Protein AF-A0A1Q5AF19-F1 (afdb_monomer_lite)

Secondary structure (DSSP, 8-state):
------SHHHHHHHHHHHHHHHHHHHHSGGGTSS---PPPHHHHHHHHHHHHTT--TTSPPPPP-

Radius of gyration: 14.9 Å; chains: 1; bounding box: 36×19×45 Å

Sequence (65 aa):
MKDVAPATHGVLRGLDMLVGDLQRVIEYPKLGFAVEQEIPEDVHAAYERLIRAGFTSRLLPPPPR

pLDDT: mean 86.71, std 18.07, range [37.94, 98.31]

Structure (mmCIF, N/CA/C/O backbone):
data_AF-A0A1Q5AF19-F1
#
_entry.id   AF-A0A1Q5AF19-F1
#
loop_
_atom_site.group_PDB
_atom_site.id
_atom_site.type_symbol
_atom_site.label_atom_id
_atom_site.label_alt_id
_atom_site.label_comp_id
_atom_site.label_asym_id
_atom_site.label_entity_id
_atom_site.label_seq_id
_atom_site.pdbx_PDB_ins_code
_atom_site.Cartn_x
_atom_site.Cartn_y
_atom_site.Cartn_z
_atom_site.occupancy
_atom_site.B_iso_or_equiv
_atom_site.auth_seq_id
_atom_site.auth_comp_id
_atom_site.auth_asym_id
_atom_site.auth_atom_id
_atom_site.pdbx_PDB_model_num
ATOM 1 N N . MET A 1 1 ? 23.952 6.715 -32.749 1.00 37.94 1 MET A N 1
ATOM 2 C CA . MET A 1 1 ? 23.083 5.766 -32.025 1.00 37.94 1 MET A CA 1
ATOM 3 C C . MET A 1 1 ? 22.783 6.324 -30.644 1.00 37.94 1 MET A C 1
ATOM 5 O O . MET A 1 1 ? 23.598 6.200 -29.743 1.00 37.94 1 MET A O 1
ATOM 9 N N . LYS A 1 2 ? 21.661 7.030 -30.503 1.00 39.44 2 LYS A N 1
ATOM 10 C CA . LYS A 1 2 ? 20.978 7.178 -29.217 1.00 39.44 2 LYS A CA 1
ATOM 11 C C . LYS A 1 2 ? 19.671 6.437 -29.428 1.00 39.44 2 LYS A C 1
ATOM 13 O O . LYS A 1 2 ? 18.799 6.960 -30.117 1.00 39.44 2 LYS A O 1
ATOM 18 N N . ASP A 1 3 ? 19.612 5.196 -28.967 1.00 42.94 3 ASP A N 1
ATOM 19 C CA . ASP A 1 3 ? 18.395 4.403 -29.057 1.00 42.94 3 ASP A CA 1
ATOM 20 C C . ASP A 1 3 ? 17.340 5.062 -28.173 1.00 42.94 3 ASP A C 1
ATOM 22 O O . ASP A 1 3 ? 17.425 5.083 -26.945 1.00 42.94 3 ASP A O 1
ATOM 26 N N . VAL A 1 4 ? 16.368 5.683 -28.832 1.00 50.16 4 VAL A N 1
ATOM 27 C CA . VAL A 1 4 ? 15.131 6.129 -28.209 1.00 50.16 4 VAL A CA 1
ATOM 28 C C . VAL A 1 4 ? 14.336 4.862 -27.912 1.00 50.16 4 VAL A C 1
ATOM 30 O O . VAL A 1 4 ? 13.761 4.258 -28.814 1.00 50.16 4 VAL A O 1
ATOM 33 N N . ALA A 1 5 ? 14.333 4.433 -26.650 1.00 54.31 5 ALA A N 1
ATOM 34 C CA . ALA A 1 5 ? 13.454 3.364 -26.196 1.00 54.31 5 ALA A CA 1
ATOM 35 C C . ALA A 1 5 ? 11.979 3.793 -26.384 1.00 54.31 5 ALA A C 1
ATOM 37 O O . ALA A 1 5 ? 11.609 4.909 -26.003 1.00 54.31 5 ALA A O 1
ATOM 38 N N . PRO A 1 6 ? 11.119 2.942 -26.969 1.00 42.22 6 PRO A N 1
ATOM 39 C CA . PRO A 1 6 ? 9.802 3.351 -27.441 1.00 42.22 6 PRO A CA 1
ATOM 40 C C . PRO A 1 6 ? 8.806 3.423 -26.278 1.00 42.22 6 PRO A C 1
ATOM 42 O O . PRO A 1 6 ? 8.531 2.397 -25.678 1.00 42.22 6 PRO A O 1
ATOM 45 N N . ALA A 1 7 ? 8.271 4.612 -25.969 1.00 50.91 7 ALA A N 1
ATOM 46 C CA . ALA A 1 7 ? 6.989 4.913 -25.288 1.00 50.91 7 ALA A CA 1
ATOM 47 C C . ALA A 1 7 ? 6.550 4.157 -23.994 1.00 50.91 7 ALA A C 1
ATOM 49 O O . ALA A 1 7 ? 5.535 4.513 -23.401 1.00 50.91 7 ALA A O 1
ATOM 50 N N . THR A 1 8 ? 7.292 3.178 -23.480 1.00 55.03 8 THR A N 1
ATOM 51 C CA . THR A 1 8 ? 6.946 2.334 -22.317 1.00 55.03 8 THR A CA 1
ATOM 52 C C . THR A 1 8 ? 7.287 2.976 -20.971 1.00 55.03 8 THR A C 1
ATOM 54 O O . THR A 1 8 ? 6.810 2.532 -19.929 1.00 55.03 8 THR A O 1
ATOM 57 N N . HIS A 1 9 ? 8.051 4.072 -20.970 1.00 55.66 9 HIS A N 1
ATOM 58 C CA . HIS A 1 9 ? 8.541 4.731 -19.754 1.00 55.66 9 HIS A CA 1
ATOM 59 C C . HIS A 1 9 ? 7.453 5.458 -18.943 1.00 55.66 9 HIS A C 1
ATOM 61 O O . HIS A 1 9 ? 7.630 5.657 -17.743 1.00 55.66 9 HIS A O 1
ATOM 67 N N . GLY A 1 10 ? 6.348 5.876 -19.571 1.00 58.78 10 GLY A N 1
ATOM 68 C CA . GLY A 1 10 ? 5.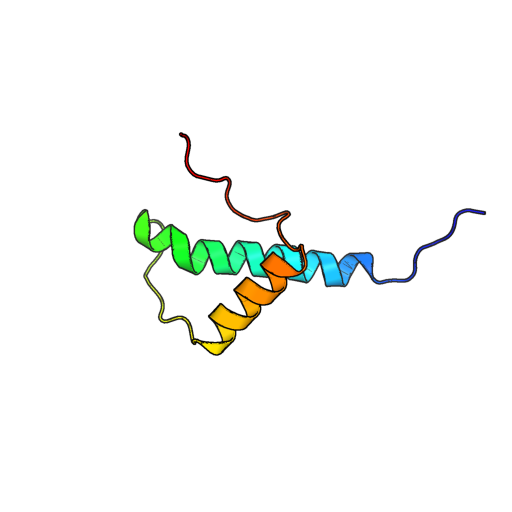257 6.586 -18.889 1.00 58.78 10 GLY A CA 1
ATOM 69 C C . GLY A 1 10 ? 4.252 5.650 -18.212 1.00 58.78 10 GLY A C 1
ATOM 70 O O . GLY A 1 10 ? 3.863 5.881 -17.072 1.00 58.78 10 GLY A O 1
ATOM 71 N N . VAL A 1 11 ? 3.876 4.561 -18.891 1.00 61.03 11 VAL A N 1
ATOM 72 C CA . VAL A 1 11 ? 2.841 3.622 -18.421 1.00 61.03 11 VAL A CA 1
ATOM 73 C C . VAL A 1 11 ? 3.340 2.779 -17.247 1.00 61.03 11 VAL A C 1
ATOM 75 O O . VAL A 1 11 ? 2.634 2.637 -16.252 1.00 61.03 11 VAL A O 1
ATOM 78 N N . LEU A 1 12 ? 4.583 2.289 -17.311 1.00 70.31 12 LEU A N 1
ATOM 79 C CA . LEU A 1 12 ? 5.180 1.517 -16.215 1.00 70.31 12 LEU A CA 1
ATOM 80 C C . LEU A 1 12 ? 5.338 2.364 -14.939 1.00 70.31 12 LEU A C 1
ATOM 82 O O . LEU A 1 12 ? 5.043 1.881 -13.851 1.00 70.31 12 LEU A O 1
ATOM 86 N N . ARG A 1 13 ? 5.667 3.661 -15.071 1.00 75.06 13 ARG A N 1
ATOM 87 C CA . ARG A 1 13 ? 5.681 4.603 -13.933 1.00 75.06 13 ARG A CA 1
ATOM 88 C C . ARG A 1 13 ? 4.300 4.800 -13.311 1.00 75.06 13 ARG A C 1
ATOM 90 O O . ARG A 1 13 ? 4.213 5.042 -12.112 1.00 75.06 13 ARG A O 1
ATOM 97 N N . GLY A 1 14 ? 3.238 4.717 -14.112 1.00 88.12 14 GLY A N 1
ATOM 98 C CA . GLY A 1 14 ? 1.864 4.747 -13.617 1.00 88.12 14 GLY A CA 1
ATOM 99 C C . GLY A 1 14 ? 1.584 3.588 -12.664 1.00 88.12 14 GLY A C 1
ATOM 100 O O . GLY A 1 14 ? 1.049 3.807 -11.582 1.00 88.12 14 GLY A O 1
ATOM 101 N N . LEU A 1 15 ? 2.023 2.379 -13.022 1.00 92.88 15 LEU A N 1
ATOM 102 C CA . LEU A 1 15 ? 1.841 1.191 -12.186 1.00 92.88 15 LEU A CA 1
ATOM 103 C C . LEU A 1 15 ? 2.607 1.290 -10.864 1.00 92.88 15 LEU A C 1
ATOM 105 O O . LEU A 1 15 ? 2.034 0.991 -9.822 1.00 92.88 15 LEU A O 1
ATOM 109 N N . ASP A 1 16 ? 3.848 1.786 -10.878 1.00 93.38 16 ASP A N 1
ATOM 110 C CA . ASP A 1 16 ? 4.590 2.062 -9.640 1.00 93.38 16 ASP A CA 1
ATOM 111 C C . ASP A 1 16 ? 3.832 3.023 -8.709 1.00 93.38 16 ASP A C 1
ATOM 113 O O . ASP A 1 16 ? 3.778 2.805 -7.499 1.00 93.38 16 ASP A O 1
ATOM 117 N N . MET A 1 17 ? 3.231 4.088 -9.253 1.00 94.50 17 MET A N 1
ATOM 118 C CA . MET A 1 17 ? 2.440 5.027 -8.451 1.00 94.50 17 MET A CA 1
ATOM 119 C C . MET A 1 17 ? 1.192 4.363 -7.866 1.00 94.50 17 MET A C 1
ATOM 121 O O . MET A 1 17 ? 0.986 4.465 -6.660 1.00 94.50 17 MET A O 1
ATOM 125 N N . LEU A 1 18 ? 0.432 3.623 -8.682 1.00 96.12 18 LEU A N 1
ATOM 126 C CA . LEU A 1 18 ? -0.786 2.931 -8.246 1.00 96.12 18 LEU A CA 1
ATOM 127 C C . LEU A 1 18 ? -0.510 1.891 -7.153 1.00 96.12 18 LEU A C 1
ATOM 129 O O . LEU A 1 18 ? -1.274 1.798 -6.196 1.00 96.12 18 LEU A O 1
ATOM 133 N N . VAL A 1 19 ? 0.592 1.142 -7.256 1.00 97.50 19 VAL A N 1
ATOM 134 C CA . VAL A 1 19 ? 1.002 0.184 -6.217 1.00 97.50 19 VAL A CA 1
ATOM 135 C C . VAL A 1 19 ? 1.287 0.911 -4.901 1.00 97.50 19 VAL A C 1
ATOM 137 O O . VAL A 1 19 ? 0.783 0.513 -3.852 1.00 97.50 19 VAL A O 1
ATOM 140 N N . GLY A 1 20 ? 2.048 2.008 -4.944 1.00 97.19 20 GLY A N 1
ATOM 141 C CA . GLY A 1 20 ? 2.319 2.805 -3.748 1.00 97.19 20 GLY A CA 1
ATOM 142 C C . GLY A 1 20 ? 1.062 3.452 -3.154 1.00 97.19 20 GLY A C 1
ATOM 143 O O . GLY A 1 20 ? 0.924 3.508 -1.933 1.00 97.19 20 GLY A O 1
ATOM 144 N N . ASP A 1 21 ? 0.148 3.946 -3.992 1.00 97.19 21 ASP A N 1
ATOM 145 C CA . ASP A 1 21 ? -1.116 4.546 -3.549 1.00 97.19 21 ASP A CA 1
ATOM 146 C C . ASP A 1 21 ? -2.002 3.512 -2.851 1.00 97.19 21 ASP A C 1
ATOM 148 O O . ASP A 1 21 ? -2.478 3.764 -1.744 1.00 97.19 21 ASP A O 1
ATOM 152 N N . LEU A 1 22 ? -2.152 2.322 -3.437 1.00 98.06 22 LEU A N 1
ATOM 153 C CA . LEU A 1 22 ? -2.933 1.240 -2.841 1.00 98.06 22 LEU A CA 1
ATOM 154 C C . LEU A 1 22 ? -2.327 0.753 -1.518 1.00 98.06 22 LEU A C 1
ATOM 156 O O . LEU A 1 22 ? -3.063 0.532 -0.559 1.00 98.06 22 LEU A O 1
ATOM 160 N N . GLN A 1 23 ? -0.997 0.680 -1.406 1.00 98.00 23 GLN A N 1
ATOM 161 C CA . GLN A 1 23 ? -0.364 0.381 -0.120 1.00 98.00 23 GLN A CA 1
ATOM 162 C C . GLN A 1 23 ? -0.736 1.415 0.953 1.00 98.00 23 GLN A C 1
ATOM 164 O O . GLN A 1 23 ? -0.971 1.049 2.100 1.00 98.00 23 GLN A O 1
ATOM 169 N N . ARG A 1 24 ? -0.829 2.706 0.610 1.00 97.94 24 ARG A N 1
ATOM 170 C CA . ARG A 1 24 ? -1.247 3.740 1.571 1.00 97.94 24 ARG A CA 1
ATOM 171 C C . ARG A 1 24 ? -2.708 3.596 1.974 1.00 97.94 24 ARG A C 1
ATOM 173 O O . ARG A 1 24 ? -2.999 3.787 3.147 1.00 97.94 24 ARG A O 1
ATOM 180 N N . VAL A 1 25 ? -3.599 3.206 1.061 1.00 97.81 25 VAL A N 1
ATOM 181 C CA . VAL A 1 25 ? -4.997 2.884 1.410 1.00 97.81 25 VAL A CA 1
ATOM 182 C C . VAL A 1 25 ? -5.058 1.774 2.469 1.00 97.81 25 VAL A C 1
ATOM 184 O O . VAL A 1 25 ? -5.887 1.851 3.368 1.00 97.81 25 VAL A O 1
ATOM 187 N N . ILE A 1 26 ? -4.147 0.796 2.412 1.00 97.12 26 ILE A N 1
ATOM 188 C CA . ILE A 1 26 ? -4.061 -0.314 3.376 1.00 97.12 26 ILE A CA 1
ATOM 189 C C . ILE A 1 26 ? -3.395 0.109 4.696 1.00 97.12 26 ILE A C 1
ATOM 191 O O . ILE A 1 26 ? -3.862 -0.240 5.779 1.00 97.12 26 ILE A O 1
ATOM 195 N N . GLU A 1 27 ? -2.271 0.827 4.634 1.00 97.00 27 GLU A N 1
ATOM 196 C CA . GLU A 1 27 ? -1.423 1.070 5.809 1.00 97.00 27 GLU A CA 1
ATOM 197 C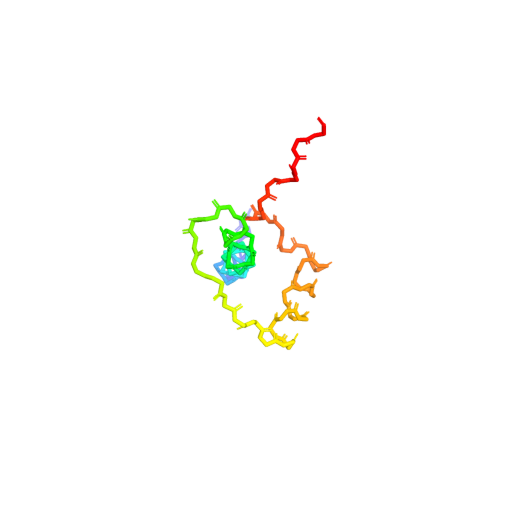 C . GLU A 1 27 ? -1.811 2.326 6.600 1.00 97.00 27 GLU A C 1
ATOM 199 O O . GLU A 1 27 ? -1.687 2.351 7.822 1.00 97.00 27 GLU A O 1
ATOM 204 N N . TYR A 1 28 ? -2.293 3.381 5.941 1.00 97.62 28 TYR A N 1
ATOM 205 C CA . TYR A 1 28 ? -2.559 4.664 6.604 1.00 97.62 28 TYR A CA 1
ATOM 206 C C . TYR A 1 28 ? -3.727 4.647 7.597 1.00 97.62 28 TYR A C 1
ATOM 208 O O . TYR A 1 28 ? -3.621 5.359 8.603 1.00 97.62 28 TYR A O 1
ATOM 216 N N . PRO A 1 29 ? -4.795 3.844 7.414 1.00 98.00 29 PRO A N 1
ATOM 217 C CA . PRO A 1 29 ? -5.817 3.690 8.444 1.00 98.00 29 PRO A CA 1
ATOM 218 C C . PRO A 1 29 ? -5.258 3.180 9.776 1.00 98.00 29 PRO A C 1
ATOM 220 O O . PRO A 1 29 ? -5.647 3.672 10.833 1.00 98.00 29 PRO A O 1
ATOM 223 N N . LYS A 1 30 ? -4.250 2.296 9.742 1.00 95.38 30 LYS A N 1
ATOM 224 C CA . LYS A 1 30 ? -3.579 1.764 10.945 1.00 95.38 30 LYS A CA 1
ATOM 225 C C . LYS A 1 30 ? -2.829 2.841 11.738 1.00 95.38 30 LYS A C 1
ATOM 227 O O . LYS A 1 30 ? -2.541 2.652 12.916 1.00 95.38 30 LYS A O 1
ATOM 232 N N . LEU A 1 31 ? -2.503 3.959 11.089 1.00 94.88 31 LEU A N 1
ATOM 233 C CA . LEU A 1 31 ? -1.803 5.108 11.667 1.00 94.88 31 LEU A CA 1
ATOM 234 C C . LEU A 1 31 ? -2.746 6.286 11.973 1.00 94.88 31 LEU A C 1
ATOM 236 O O . LEU A 1 31 ? -2.290 7.326 12.440 1.00 94.88 31 LEU A O 1
ATOM 240 N N . GLY A 1 32 ? -4.049 6.151 11.693 1.00 96.62 32 GLY A N 1
ATOM 241 C CA . GLY A 1 32 ? -5.035 7.221 11.870 1.00 96.62 32 GLY A CA 1
ATOM 242 C C . GLY A 1 32 ? -4.956 8.343 10.827 1.00 96.62 32 GLY A C 1
ATOM 243 O O . GLY A 1 32 ? -5.554 9.398 11.022 1.00 96.62 32 GLY A O 1
ATOM 244 N N . PHE A 1 33 ? -4.229 8.143 9.722 1.00 96.56 33 PHE A N 1
ATOM 245 C CA . PHE A 1 33 ? -4.101 9.143 8.652 1.00 96.56 33 PHE A CA 1
ATOM 246 C C . PHE A 1 33 ? -5.209 9.050 7.596 1.00 96.56 33 PHE A C 1
ATOM 248 O O . PHE A 1 33 ? -5.382 9.977 6.806 1.00 96.56 33 PHE A O 1
ATOM 255 N N . ALA A 1 34 ? -5.941 7.936 7.556 1.00 97.31 34 ALA A N 1
ATOM 256 C CA . ALA A 1 34 ? -7.018 7.687 6.606 1.00 97.31 34 ALA A CA 1
ATOM 257 C C . ALA A 1 34 ? -8.148 6.875 7.255 1.00 97.31 34 ALA A C 1
ATOM 259 O O . ALA A 1 34 ? -7.958 6.255 8.299 1.00 97.31 34 ALA A O 1
ATOM 260 N N . VAL A 1 35 ? -9.322 6.876 6.624 1.00 97.94 35 VAL A N 1
ATOM 261 C CA . VAL A 1 35 ? -10.435 5.987 6.989 1.00 97.94 35 VAL A CA 1
ATOM 262 C C . VAL A 1 35 ? -10.208 4.620 6.342 1.00 97.94 35 VAL A C 1
ATOM 264 O O . VAL A 1 35 ? -9.772 4.557 5.192 1.00 97.94 35 VAL A O 1
ATOM 267 N N . GLU A 1 36 ? -10.487 3.543 7.078 1.00 97.94 36 GLU A N 1
ATOM 268 C CA . GLU A 1 36 ? -10.401 2.171 6.571 1.00 97.94 36 GLU A CA 1
ATOM 269 C C . GLU A 1 36 ? -11.404 1.938 5.436 1.00 97.94 36 GLU A C 1
ATOM 271 O O . GLU A 1 36 ? -12.552 2.375 5.511 1.00 97.94 36 GLU A O 1
ATOM 276 N N . GLN A 1 37 ? -10.949 1.260 4.383 1.00 97.25 37 GLN A N 1
ATOM 277 C CA . GLN A 1 37 ? -11.750 0.928 3.210 1.00 97.25 37 GLN A CA 1
ATOM 278 C C . GLN A 1 37 ? -11.731 -0.581 2.997 1.00 97.25 37 GLN A C 1
ATOM 280 O O . GLN A 1 37 ? -10.682 -1.214 3.118 1.00 97.25 37 GLN A O 1
ATOM 285 N N . GLU A 1 38 ? -12.875 -1.145 2.619 1.00 97.31 38 GLU A N 1
ATOM 286 C CA . GLU A 1 38 ? -12.926 -2.524 2.146 1.00 97.31 38 GLU A CA 1
ATOM 287 C C . GLU A 1 38 ? -12.204 -2.616 0.798 1.00 97.31 38 GLU A C 1
ATOM 289 O O . GLU A 1 38 ? -12.547 -1.911 -0.155 1.00 97.31 38 GLU A O 1
ATOM 294 N N . ILE A 1 39 ? -11.179 -3.467 0.724 1.00 96.81 39 ILE A N 1
ATOM 295 C CA . ILE A 1 39 ? -10.440 -3.706 -0.514 1.00 96.81 39 ILE A CA 1
ATOM 296 C C . ILE A 1 39 ? -10.892 -5.044 -1.093 1.00 96.81 39 ILE A C 1
ATOM 298 O O . ILE A 1 39 ? -10.667 -6.075 -0.456 1.00 96.81 39 ILE A O 1
ATOM 302 N N . PRO A 1 40 ? -11.489 -5.047 -2.297 1.00 98.31 40 PRO A N 1
ATOM 303 C CA . PRO A 1 40 ? -11.852 -6.278 -2.979 1.00 98.31 40 PRO A CA 1
ATOM 304 C C . PRO A 1 40 ? -10.661 -7.235 -3.128 1.00 98.31 40 PRO A C 1
ATOM 306 O O . PRO A 1 40 ? -9.526 -6.815 -3.376 1.00 98.31 40 PRO A O 1
ATOM 309 N N . GLU A 1 41 ? -10.921 -8.536 -2.995 1.00 97.94 41 GLU A N 1
ATOM 310 C CA . GLU A 1 41 ? -9.882 -9.573 -3.038 1.00 97.94 41 GLU A CA 1
ATOM 311 C C . GLU A 1 41 ? -9.085 -9.541 -4.350 1.00 97.94 41 GLU A C 1
ATOM 313 O O . GLU A 1 41 ? -7.864 -9.696 -4.352 1.00 97.94 41 GLU A O 1
ATOM 318 N N . ASP A 1 42 ? -9.753 -9.293 -5.475 1.00 98.25 42 ASP A N 1
ATOM 319 C CA . ASP A 1 42 ? -9.128 -9.211 -6.793 1.00 98.25 42 ASP A CA 1
ATOM 320 C C . ASP A 1 42 ? -8.171 -8.015 -6.916 1.00 98.25 42 ASP A C 1
ATOM 322 O O . ASP A 1 42 ? -7.084 -8.147 -7.489 1.00 98.25 42 ASP A O 1
ATOM 326 N N . VAL A 1 43 ? -8.519 -6.877 -6.311 1.00 97.81 43 VAL A N 1
ATOM 327 C CA . VAL A 1 43 ? -7.654 -5.695 -6.206 1.00 97.81 43 VAL A CA 1
ATOM 328 C C . VAL A 1 43 ? -6.423 -6.007 -5.354 1.00 97.81 43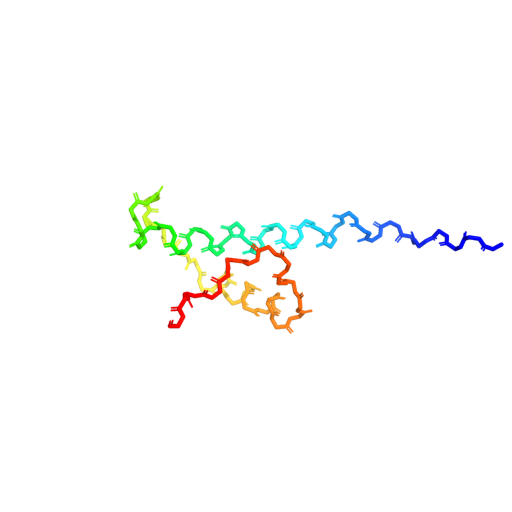 VAL A C 1
ATOM 330 O O . VAL A 1 43 ? -5.298 -5.707 -5.768 1.00 97.81 43 VAL A O 1
ATOM 333 N N . HIS A 1 44 ? -6.600 -6.672 -4.208 1.00 97.81 44 HIS A N 1
ATOM 334 C CA . HIS A 1 44 ? -5.4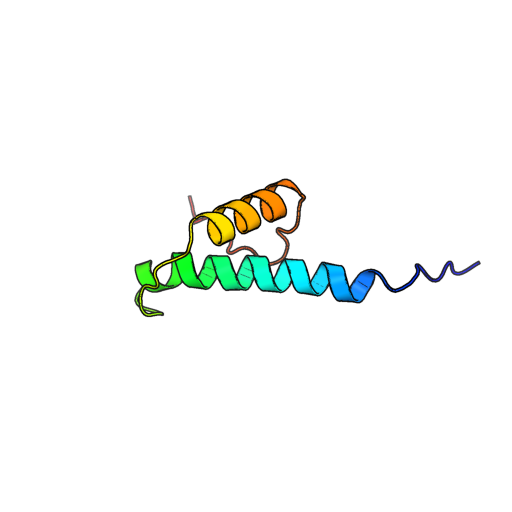79 -7.100 -3.367 1.00 97.81 44 HIS A CA 1
ATOM 335 C C . HIS A 1 44 ? -4.571 -8.108 -4.097 1.00 97.81 44 HIS A C 1
ATOM 337 O O . HIS A 1 44 ? -3.345 -7.977 -4.105 1.00 97.81 44 HIS A O 1
ATOM 343 N N . ALA A 1 45 ? -5.152 -9.083 -4.797 1.00 98.25 45 ALA A N 1
ATOM 344 C CA . ALA A 1 45 ? -4.400 -10.063 -5.573 1.00 98.25 45 ALA A CA 1
ATOM 345 C C . ALA A 1 45 ? -3.609 -9.416 -6.725 1.00 98.25 45 ALA A C 1
ATOM 347 O O . ALA A 1 45 ? -2.477 -9.822 -7.007 1.00 98.25 45 ALA A O 1
ATOM 348 N N . ALA A 1 46 ? -4.174 -8.406 -7.396 1.00 97.88 46 ALA A N 1
ATOM 349 C CA . ALA A 1 46 ? -3.483 -7.646 -8.437 1.00 97.88 46 ALA A CA 1
ATOM 350 C C . ALA A 1 46 ? -2.294 -6.855 -7.870 1.00 97.88 46 ALA A C 1
ATOM 352 O O . ALA A 1 46 ? -1.200 -6.906 -8.438 1.00 97.88 46 ALA A O 1
ATOM 353 N N . TYR A 1 47 ? -2.482 -6.195 -6.726 1.00 97.88 47 TYR A N 1
ATOM 354 C CA . TYR A 1 47 ? -1.424 -5.497 -5.995 1.00 97.88 47 TYR A CA 1
ATOM 355 C C . TYR A 1 47 ? -0.232 -6.407 -5.691 1.00 97.88 47 TYR A C 1
ATOM 357 O O . TYR A 1 47 ? 0.902 -6.095 -6.061 1.00 97.88 47 TYR A O 1
ATOM 365 N N . GLU A 1 48 ? -0.480 -7.585 -5.118 1.00 98.00 48 GLU A N 1
ATOM 366 C CA . GLU A 1 48 ? 0.596 -8.532 -4.832 1.00 98.00 48 GLU A CA 1
ATOM 367 C C . GLU A 1 48 ? 1.311 -9.030 -6.095 1.00 98.00 48 GLU A C 1
ATOM 369 O O . GLU A 1 48 ? 2.529 -9.225 -6.092 1.00 98.00 48 GLU A O 1
ATOM 374 N N . ARG A 1 49 ? 0.571 -9.265 -7.188 1.00 98.06 49 ARG A N 1
ATOM 375 C CA . ARG A 1 49 ? 1.165 -9.677 -8.471 1.00 98.06 49 ARG A CA 1
ATOM 376 C C . ARG A 1 49 ? 2.107 -8.603 -9.008 1.00 98.06 49 ARG A C 1
ATOM 378 O O . ARG A 1 49 ? 3.181 -8.953 -9.490 1.00 98.06 49 ARG A O 1
ATOM 385 N N . LEU A 1 50 ? 1.740 -7.327 -8.895 1.00 96.94 50 LEU A N 1
ATOM 386 C CA . LEU A 1 50 ? 2.583 -6.210 -9.326 1.00 96.94 50 LEU A CA 1
ATOM 387 C C . LEU A 1 50 ? 3.833 -6.064 -8.448 1.00 96.94 50 LEU A C 1
ATOM 389 O O . LEU A 1 50 ? 4.927 -5.878 -8.980 1.00 96.94 50 LEU A O 1
ATOM 393 N N . ILE A 1 51 ? 3.720 -6.253 -7.132 1.00 97.25 51 ILE A N 1
ATOM 394 C CA . ILE A 1 51 ? 4.897 -6.300 -6.250 1.00 97.25 51 ILE A CA 1
ATOM 395 C C . ILE A 1 51 ? 5.835 -7.438 -6.657 1.00 97.25 51 ILE A C 1
ATOM 397 O O . ILE A 1 51 ? 7.031 -7.211 -6.838 1.00 97.25 51 ILE A O 1
ATOM 401 N N . ARG A 1 52 ? 5.304 -8.651 -6.868 1.00 97.38 52 ARG A N 1
ATOM 402 C CA . ARG A 1 52 ? 6.099 -9.806 -7.326 1.00 97.38 52 ARG A CA 1
ATOM 403 C C . ARG A 1 52 ? 6.733 -9.583 -8.702 1.00 97.38 52 ARG A C 1
ATOM 405 O O . ARG A 1 52 ? 7.797 -10.132 -8.966 1.00 97.38 52 ARG A O 1
ATOM 412 N N . ALA A 1 53 ? 6.108 -8.774 -9.556 1.00 95.19 53 ALA A N 1
ATOM 413 C CA . ALA A 1 53 ? 6.643 -8.377 -10.856 1.00 95.19 53 ALA A CA 1
ATOM 414 C C . ALA A 1 53 ? 7.694 -7.246 -10.781 1.00 95.19 53 ALA A C 1
ATOM 416 O O . ALA A 1 53 ? 8.279 -6.906 -11.806 1.00 95.19 53 ALA A O 1
ATOM 417 N N . GLY A 1 54 ? 7.958 -6.682 -9.595 1.00 95.19 54 GLY A N 1
ATOM 418 C CA . GLY A 1 54 ? 9.027 -5.705 -9.360 1.00 95.19 54 GLY A CA 1
ATOM 419 C C . GLY A 1 54 ? 8.597 -4.235 -9.323 1.00 95.19 54 GLY A C 1
ATOM 420 O O . GLY A 1 54 ? 9.461 -3.363 -9.255 1.00 95.19 54 GLY A O 1
ATOM 421 N N . PHE A 1 55 ? 7.295 -3.928 -9.327 1.00 95.31 55 PHE A N 1
ATOM 422 C CA . PHE A 1 55 ? 6.785 -2.552 -9.205 1.00 95.31 55 PHE A CA 1
ATOM 423 C C . PHE A 1 55 ? 6.828 -2.072 -7.747 1.00 95.31 55 PHE A C 1
ATOM 425 O O . PHE A 1 55 ? 5.801 -1.945 -7.085 1.00 95.31 55 PHE A O 1
ATOM 432 N N . THR A 1 56 ? 8.030 -1.866 -7.206 1.00 95.06 56 THR A N 1
ATOM 433 C CA . THR A 1 56 ? 8.240 -1.588 -5.774 1.00 95.06 56 THR A CA 1
ATOM 434 C C . THR A 1 56 ? 8.805 -0.199 -5.487 1.00 95.06 56 THR A C 1
ATOM 436 O O . THR A 1 56 ? 9.059 0.132 -4.331 1.00 95.06 56 THR A O 1
ATOM 439 N N . SER A 1 57 ? 9.014 0.640 -6.508 1.00 94.44 57 SER A N 1
ATOM 440 C CA . SER A 1 57 ? 9.773 1.897 -6.368 1.00 94.44 57 SER A CA 1
ATOM 441 C C . SER A 1 57 ? 9.078 2.975 -5.524 1.00 94.44 57 SER A C 1
ATOM 443 O O . SER A 1 57 ? 9.705 3.965 -5.145 1.00 94.44 57 SER A O 1
ATOM 445 N N . ARG A 1 58 ? 7.783 2.797 -5.233 1.00 95.38 58 ARG A N 1
ATOM 446 C CA . ARG A 1 58 ? 6.945 3.721 -4.448 1.00 95.38 58 ARG A CA 1
ATOM 447 C C . ARG A 1 58 ? 6.357 3.096 -3.183 1.00 95.38 58 ARG A C 1
ATOM 449 O O . ARG A 1 58 ? 5.500 3.729 -2.560 1.00 95.38 58 ARG A O 1
ATOM 456 N N . LEU A 1 59 ? 6.782 1.881 -2.828 1.00 96.75 59 LEU A N 1
ATOM 457 C CA . LEU A 1 59 ? 6.362 1.266 -1.575 1.00 96.75 59 LEU A CA 1
ATOM 458 C C . LEU A 1 59 ? 6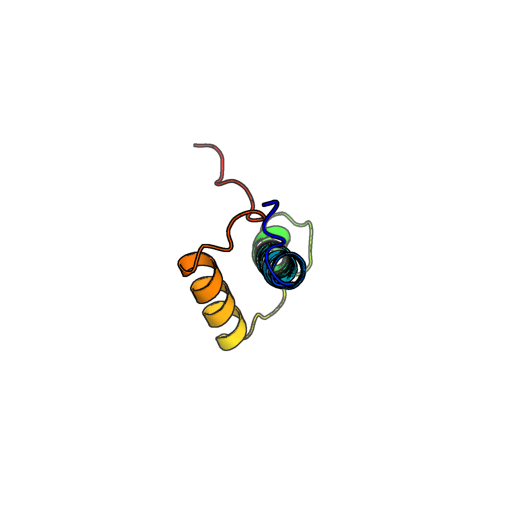.908 2.063 -0.385 1.00 96.75 59 LEU A C 1
ATOM 460 O O . LEU A 1 59 ? 7.999 2.633 -0.440 1.00 96.75 59 LEU A O 1
ATOM 464 N N . LEU A 1 60 ? 6.141 2.087 0.700 1.00 95.06 60 LEU A N 1
ATOM 465 C CA . LEU A 1 60 ? 6.592 2.553 1.998 1.00 95.06 60 LEU A CA 1
ATOM 466 C C . LEU A 1 60 ? 7.823 1.740 2.425 1.00 95.06 60 LEU A C 1
ATOM 468 O O . LEU A 1 60 ? 7.875 0.528 2.177 1.00 95.06 60 LEU A O 1
ATOM 472 N N . PRO A 1 61 ? 8.812 2.380 3.069 1.00 91.31 61 PRO A N 1
ATOM 473 C CA . PRO A 1 61 ? 9.944 1.655 3.615 1.00 91.31 61 PRO A CA 1
ATOM 474 C C . PRO A 1 61 ? 9.454 0.635 4.652 1.00 91.31 61 PRO A C 1
ATOM 476 O O . PRO A 1 61 ? 8.442 0.874 5.319 1.00 91.31 61 PRO A O 1
ATOM 479 N N . PRO A 1 62 ? 10.165 -0.493 4.817 1.00 84.81 62 PRO A N 1
ATOM 480 C CA . PRO A 1 62 ? 9.861 -1.408 5.903 1.00 84.81 62 PRO A CA 1
ATOM 481 C C . PRO A 1 62 ? 9.969 -0.665 7.243 1.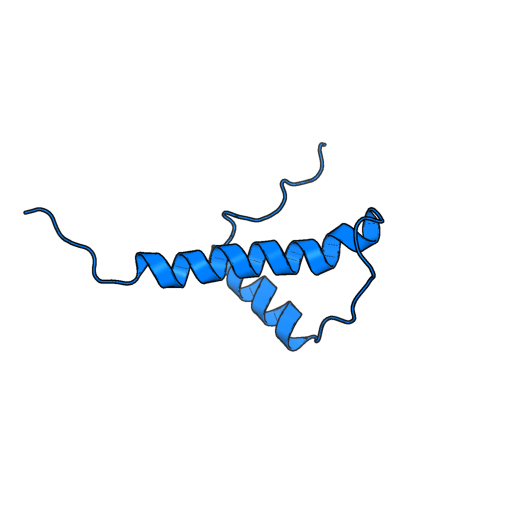00 84.81 62 PRO A C 1
ATOM 483 O O . PRO A 1 62 ? 10.778 0.265 7.361 1.00 84.81 62 PRO A O 1
ATOM 486 N N . PRO A 1 63 ? 9.179 -1.060 8.254 1.00 77.31 63 PRO A N 1
ATOM 487 C CA . PRO A 1 63 ? 9.281 -0.466 9.576 1.00 77.31 63 PRO A CA 1
ATOM 488 C C . PRO A 1 63 ? 10.725 -0.567 10.096 1.00 77.31 63 PRO A C 1
ATOM 490 O O . PRO A 1 63 ? 11.426 -1.538 9.778 1.00 77.31 63 PRO A O 1
ATOM 493 N N . PRO A 1 64 ? 11.196 0.433 10.864 1.00 79.19 64 PRO A N 1
ATOM 494 C CA . PRO A 1 64 ? 12.511 0.362 11.487 1.00 79.19 64 PRO A CA 1
ATOM 495 C C . PRO A 1 64 ? 12.603 -0.899 12.359 1.00 79.19 64 PRO A C 1
ATOM 497 O O . PRO A 1 64 ? 11.635 -1.258 13.031 1.00 79.19 64 PRO A O 1
ATOM 500 N N . ARG A 1 65 ? 13.748 -1.587 12.285 1.00 69.31 65 ARG A N 1
ATOM 501 C CA . ARG A 1 65 ? 14.045 -2.758 13.122 1.00 69.31 65 ARG A CA 1
ATOM 502 C C . ARG A 1 65 ? 14.400 -2.347 14.540 1.00 69.31 65 ARG A C 1
ATOM 504 O O . ARG A 1 65 ? 15.050 -1.286 14.678 1.00 69.31 65 ARG A O 1
#

Foldseek 3Di:
DPDPDPDPVPVLVVLLVVLLVVLCQVCVVVVVNDPHDDDDPVNVVVSVVVVVVPSHPNHDDDPDD